Protein AF-G0MAK3-F1 (afdb_monomer_lite)

Foldseek 3Di:
DDPVVVVVVVVVVVVVVVVVVVVVVVVVVVVVVVVVVVVVVVVVVVVVVVVVVVVLVVQAAPPPRHGADCDQPDQRDWFAAPVGDIHGLVVVLVQVVVVCVVDPDDPDDQFFDWGADPPPRHIDTHGNSVPDGSVNGNDDPVNCVVVVD

Sequence (149 aa):
MSSNDARVANRELMKEKNALKLKKEKIAELKRVVEDREKVLERTLNKVNSETEKVEELSECKICTNQYDHHHGSNFVPYQFECGHTVCKTCVQELFQKRFEKIKPQPARETPMIINCPFCKSVLRITNPENTLPEDQIMNNTLRAFLRL

InterPro domains:
  IPR001841 Zinc finger, RING-type [PS50089] (61-121)
  IPR001841 Zinc finger, RING-type [SM00184] (61-120)
  IPR013083 Zinc finger, RING/FYVE/PHD-type [G3DSA:3.30.40.10] (47-147)
  IPR017907 Zinc finger, RING-type, conserved site [PS00518] (83-92)

Secondary structure (DSSP, 8-state):
--HHHHHHHHHHHHHHHHHHHHHHHHHHHHHHHHHHHHHHHHHHHHHHHHHHHHHHHHSB-TTT-PBP--STT-TT-EEE-TTS-EEEHHHHHHHHHHHHHHS-------SPEEEE-TTT--EEEES-TTTS-HHHHS--HHHHHHHT-

pLDDT: mean 78.82, std 16.7, range [39.22, 98.19]

Organism: Caenorhabditis brenneri (NCBI:txid135651)

Radius of gyration: 34.17 Å; chains: 1; bounding box: 72×30×102 Å

St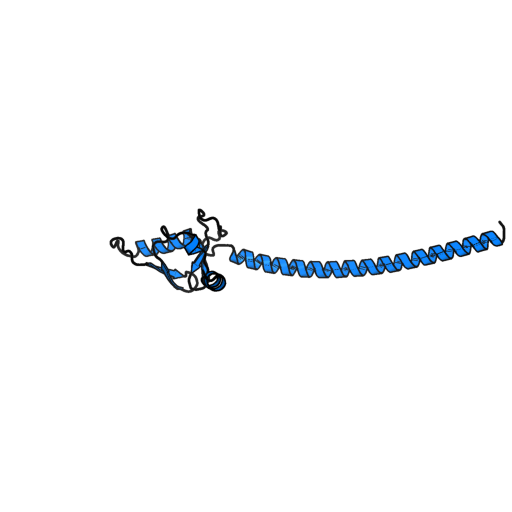ructure (mmCIF, N/CA/C/O backbone):
data_AF-G0MAK3-F1
#
_entry.id   AF-G0MAK3-F1
#
loop_
_atom_site.group_PDB
_atom_site.id
_atom_site.type_symbol
_atom_site.label_atom_id
_atom_site.label_alt_id
_atom_site.label_comp_id
_atom_site.label_asym_id
_atom_site.label_entity_id
_atom_site.label_seq_id
_atom_site.pdbx_PDB_ins_code
_atom_site.Cartn_x
_atom_site.Cartn_y
_atom_site.Cartn_z
_atom_site.occupancy
_atom_site.B_iso_or_equiv
_atom_site.auth_seq_id
_atom_site.auth_comp_id
_atom_site.auth_asym_id
_atom_site.auth_atom_id
_atom_site.pdbx_PDB_model_num
ATOM 1 N N . MET A 1 1 ? 46.898 12.707 -57.567 1.00 58.97 1 MET A N 1
ATOM 2 C CA . MET A 1 1 ? 46.472 11.614 -56.664 1.00 58.97 1 MET A CA 1
ATOM 3 C C . MET A 1 1 ? 46.599 10.299 -57.413 1.00 58.97 1 MET A C 1
ATOM 5 O O . MET A 1 1 ? 46.207 10.258 -58.574 1.00 58.97 1 MET A O 1
ATOM 9 N N . SER A 1 2 ? 47.192 9.272 -56.802 1.00 71.88 2 SER A N 1
ATOM 10 C CA . SER A 1 2 ? 47.389 7.964 -57.441 1.00 71.88 2 SER A CA 1
ATOM 11 C C . SER A 1 2 ? 46.078 7.164 -57.452 1.00 71.88 2 SER A C 1
ATOM 13 O O . SER A 1 2 ? 45.268 7.265 -56.531 1.00 71.88 2 SER A O 1
ATOM 15 N N . SER A 1 3 ? 45.867 6.339 -58.484 1.00 77.00 3 SER A N 1
ATOM 16 C CA . SER A 1 3 ? 44.723 5.410 -58.589 1.00 77.00 3 SER A CA 1
ATOM 17 C C . SER A 1 3 ? 44.582 4.499 -57.354 1.00 77.00 3 SER A C 1
ATOM 19 O O . SER A 1 3 ? 43.475 4.096 -56.988 1.00 77.00 3 SER A O 1
ATOM 21 N N . ASN A 1 4 ? 45.694 4.221 -56.667 1.00 80.94 4 ASN A N 1
ATOM 22 C CA . ASN A 1 4 ? 45.720 3.396 -55.462 1.00 80.94 4 ASN A CA 1
ATOM 23 C C . ASN A 1 4 ? 45.152 4.130 -54.232 1.00 80.94 4 ASN A C 1
ATOM 25 O O . ASN A 1 4 ? 44.402 3.532 -53.460 1.00 80.94 4 ASN A O 1
ATOM 29 N N . ASP A 1 5 ? 45.415 5.433 -54.098 1.00 86.25 5 ASP A N 1
ATOM 30 C CA . ASP A 1 5 ? 44.937 6.256 -52.975 1.00 86.25 5 ASP A CA 1
ATOM 31 C C . ASP A 1 5 ? 43.405 6.358 -52.986 1.00 86.25 5 ASP A C 1
ATOM 33 O O . ASP A 1 5 ? 42.742 6.212 -51.959 1.00 86.25 5 ASP A O 1
ATOM 37 N N . ALA A 1 6 ? 42.820 6.513 -54.178 1.00 83.94 6 ALA A N 1
ATOM 38 C CA . ALA A 1 6 ? 41.370 6.562 -54.361 1.00 83.94 6 ALA A CA 1
ATOM 39 C C . ALA A 1 6 ? 40.679 5.235 -53.990 1.00 83.94 6 ALA A C 1
ATOM 41 O O . ALA A 1 6 ? 39.564 5.229 -53.460 1.00 83.94 6 ALA A O 1
ATOM 42 N N . ARG A 1 7 ? 41.332 4.090 -54.238 1.00 85.12 7 ARG A N 1
ATOM 43 C CA . ARG A 1 7 ? 40.812 2.768 -53.848 1.00 85.12 7 ARG A CA 1
ATOM 44 C C . ARG A 1 7 ? 40.846 2.559 -52.337 1.00 85.12 7 ARG A C 1
ATOM 46 O O . ARG A 1 7 ? 39.901 1.987 -51.793 1.00 85.12 7 ARG A O 1
ATOM 53 N N . VAL A 1 8 ? 41.909 3.007 -51.670 1.00 90.31 8 VAL A N 1
ATOM 54 C CA . VAL A 1 8 ? 42.045 2.906 -50.208 1.00 90.31 8 VAL A CA 1
ATOM 55 C C . VAL A 1 8 ? 40.995 3.775 -49.515 1.00 90.31 8 VAL A C 1
ATOM 57 O O . VAL A 1 8 ? 40.223 3.247 -48.715 1.00 90.31 8 VAL A O 1
ATOM 60 N N . ALA A 1 9 ? 40.865 5.042 -49.919 1.00 89.88 9 ALA A N 1
ATOM 61 C CA . ALA A 1 9 ? 39.874 5.964 -49.362 1.00 89.88 9 ALA A CA 1
ATOM 62 C C . ALA A 1 9 ? 38.428 5.453 -49.526 1.00 89.88 9 ALA A C 1
ATOM 64 O O . ALA A 1 9 ? 37.633 5.488 -48.587 1.00 89.88 9 ALA A O 1
ATOM 65 N N . ASN A 1 10 ? 38.082 4.887 -50.689 1.00 90.06 10 ASN A N 1
ATOM 66 C CA . ASN A 1 10 ? 36.759 4.287 -50.901 1.00 90.06 10 ASN A CA 1
ATOM 67 C C . ASN A 1 10 ? 36.502 3.077 -49.990 1.00 90.06 10 ASN A C 1
ATOM 69 O O . ASN A 1 10 ? 35.382 2.882 -49.513 1.00 90.06 10 ASN A O 1
ATOM 73 N N . ARG A 1 11 ? 37.525 2.256 -49.724 1.00 92.00 11 ARG A N 1
ATOM 74 C CA . ARG A 1 11 ? 37.401 1.107 -48.817 1.00 92.00 11 ARG A CA 1
ATOM 75 C C . ARG A 1 11 ? 37.172 1.557 -47.375 1.00 92.00 11 ARG A C 1
ATOM 77 O O . ARG A 1 11 ? 36.377 0.934 -46.673 1.00 92.00 11 ARG A O 1
ATOM 84 N N . GLU A 1 12 ? 37.850 2.611 -46.937 1.00 94.75 12 GLU A N 1
ATOM 85 C CA . GLU A 1 12 ? 37.675 3.205 -45.607 1.00 94.75 12 GLU A CA 1
ATOM 86 C C . GLU A 1 12 ? 36.287 3.825 -45.451 1.00 94.75 12 GLU A C 1
ATOM 88 O O . GLU A 1 12 ? 35.568 3.472 -44.515 1.00 94.75 12 GLU A O 1
ATOM 93 N N . LEU A 1 13 ? 35.838 4.600 -46.440 1.00 94.50 13 LEU A N 1
ATOM 94 C CA . LEU A 1 13 ? 34.494 5.178 -46.463 1.00 94.50 13 LEU A CA 1
ATOM 95 C C . LEU A 1 13 ? 33.396 4.106 -46.346 1.00 94.50 13 LEU A C 1
ATOM 97 O O . LEU A 1 13 ? 32.406 4.292 -45.638 1.00 94.50 13 LEU A O 1
ATOM 101 N N . MET A 1 14 ? 33.555 2.960 -47.016 1.00 93.38 14 MET A N 1
ATOM 102 C CA . MET A 1 14 ? 32.594 1.854 -46.918 1.00 93.38 14 MET A CA 1
ATOM 103 C C . MET A 1 14 ? 32.609 1.185 -45.536 1.00 93.38 14 MET A C 1
ATOM 105 O O . MET A 1 14 ? 31.546 0.833 -45.020 1.00 93.38 14 MET A O 1
ATOM 109 N N . LYS A 1 15 ? 33.781 1.046 -44.900 1.00 95.38 15 LYS A N 1
ATOM 110 C CA . LYS A 1 15 ? 33.883 0.545 -43.518 1.00 95.38 15 LYS A CA 1
ATOM 111 C C . LYS A 1 15 ? 33.189 1.485 -42.534 1.00 95.38 15 LYS A C 1
ATOM 113 O O . LYS A 1 15 ? 32.421 1.017 -41.697 1.00 95.38 15 LYS A O 1
ATOM 118 N N . GLU A 1 16 ? 33.410 2.791 -42.660 1.00 95.94 16 GLU A N 1
ATOM 119 C CA . GLU A 1 16 ? 32.774 3.799 -41.807 1.00 95.94 16 GLU A CA 1
ATOM 120 C C . GLU A 1 16 ? 31.256 3.831 -41.991 1.00 95.94 16 GLU A C 1
ATOM 122 O O . GLU A 1 16 ? 30.517 3.836 -41.006 1.00 95.94 16 GLU A O 1
ATOM 127 N N . LYS A 1 17 ? 30.769 3.762 -43.237 1.00 96.25 17 LYS A N 1
ATOM 128 C CA . LYS A 1 17 ? 29.330 3.667 -43.532 1.00 96.25 17 LYS A CA 1
ATOM 129 C C . LYS A 1 17 ? 28.695 2.431 -42.895 1.00 96.25 17 LYS A C 1
ATOM 131 O O . LYS A 1 17 ? 27.629 2.542 -42.288 1.00 96.25 17 LYS A O 1
ATOM 136 N N . ASN A 1 18 ? 29.353 1.275 -42.979 1.00 96.19 18 ASN A N 1
ATOM 137 C CA . ASN A 1 18 ? 28.872 0.043 -42.351 1.00 96.19 18 ASN A CA 1
ATOM 138 C C . ASN A 1 18 ? 28.885 0.138 -40.819 1.00 96.19 18 ASN A C 1
ATOM 140 O O . ASN A 1 18 ? 27.907 -0.240 -40.174 1.00 96.19 18 ASN A O 1
ATOM 144 N N . ALA A 1 19 ? 29.944 0.699 -40.229 1.00 97.12 19 ALA A N 1
ATOM 145 C CA . ALA A 1 19 ? 30.024 0.920 -38.787 1.00 97.12 19 ALA A CA 1
ATOM 146 C C . ALA A 1 19 ? 28.935 1.889 -38.297 1.00 97.12 19 ALA A C 1
ATOM 148 O O . ALA A 1 19 ? 28.324 1.666 -37.250 1.00 97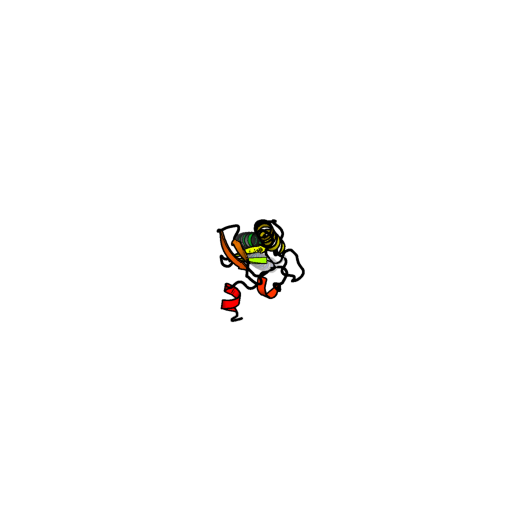.12 19 ALA A O 1
ATOM 149 N N . LEU A 1 20 ? 28.649 2.944 -39.064 1.00 97.12 20 LEU A N 1
ATOM 150 C CA . LEU A 1 20 ? 27.578 3.888 -38.762 1.00 97.12 20 LEU A CA 1
ATOM 151 C C . LEU A 1 20 ? 26.200 3.226 -38.854 1.00 97.12 20 LEU A C 1
ATOM 153 O O . LEU A 1 20 ? 25.357 3.462 -37.989 1.00 97.12 20 LEU A O 1
ATOM 157 N N . LYS A 1 21 ? 25.974 2.381 -39.867 1.00 97.00 21 LYS A N 1
ATOM 158 C CA . LYS A 1 21 ? 24.735 1.606 -40.010 1.00 97.00 21 LYS A CA 1
ATOM 159 C C . LYS A 1 21 ? 24.508 0.703 -38.794 1.00 97.00 21 LYS A C 1
ATOM 161 O O . LYS A 1 21 ? 23.452 0.789 -38.174 1.00 97.00 21 LYS A O 1
ATOM 166 N N . LEU A 1 22 ? 25.532 -0.046 -38.384 1.00 97.69 22 LEU A N 1
ATOM 167 C CA . LEU A 1 22 ? 25.464 -0.927 -37.216 1.00 97.69 22 LEU A CA 1
ATOM 168 C C . LEU A 1 22 ? 25.177 -0.153 -35.918 1.00 97.69 22 LEU A C 1
ATOM 170 O O . LEU A 1 22 ? 24.364 -0.573 -35.095 1.00 97.69 22 LEU A O 1
ATOM 174 N N . LYS A 1 23 ? 25.807 1.014 -35.731 1.00 97.81 23 LYS A N 1
ATOM 175 C CA . LYS A 1 23 ? 25.533 1.883 -34.574 1.00 97.81 23 LYS A CA 1
ATOM 176 C C . LYS A 1 23 ? 24.086 2.384 -34.564 1.00 97.81 23 LYS A C 1
ATOM 178 O O . LYS A 1 23 ? 23.470 2.402 -33.503 1.00 97.81 23 LYS A O 1
ATOM 183 N N . LYS A 1 24 ? 23.533 2.768 -35.720 1.00 97.75 24 LYS A N 1
ATOM 184 C CA . LYS A 1 24 ? 22.134 3.219 -35.836 1.00 97.75 24 LYS A CA 1
ATOM 185 C C . LYS A 1 24 ? 21.145 2.108 -35.488 1.00 97.75 24 LYS A C 1
ATOM 187 O O . LYS A 1 24 ? 20.199 2.369 -34.753 1.00 97.75 24 LYS A O 1
ATOM 192 N N . GLU A 1 25 ? 21.391 0.889 -35.958 1.00 97.69 25 GLU A N 1
ATOM 193 C CA . GLU A 1 25 ? 20.579 -0.287 -35.618 1.00 97.69 25 GLU A CA 1
ATOM 194 C C . GLU A 1 25 ? 20.616 -0.565 -34.109 1.00 97.69 25 GLU A C 1
ATOM 196 O O . GLU A 1 25 ? 19.569 -0.711 -33.483 1.00 97.69 25 GLU A O 1
ATOM 201 N N . LYS A 1 26 ? 21.803 -0.514 -33.489 1.00 98.00 26 LYS A N 1
ATOM 202 C CA . LYS A 1 26 ? 21.943 -0.697 -32.036 1.00 98.00 26 LYS A CA 1
ATOM 203 C C . LYS A 1 26 ? 21.235 0.392 -31.224 1.00 98.00 26 LYS A C 1
ATOM 205 O O . LYS A 1 26 ? 20.654 0.093 -30.186 1.00 98.00 26 LYS A O 1
ATOM 210 N N . ILE A 1 27 ? 21.268 1.646 -31.678 1.00 98.00 27 ILE A N 1
ATOM 211 C CA . ILE A 1 27 ? 20.536 2.745 -31.031 1.00 98.00 27 ILE A CA 1
ATOM 212 C C . ILE A 1 27 ? 19.026 2.532 -31.151 1.00 98.00 27 ILE A C 1
ATOM 214 O O . ILE A 1 27 ? 18.312 2.743 -30.176 1.00 98.00 27 ILE A O 1
ATOM 218 N N . ALA A 1 28 ? 18.537 2.121 -32.323 1.00 98.00 28 ALA A N 1
ATOM 219 C CA . ALA A 1 28 ? 17.118 1.840 -32.520 1.00 98.00 28 ALA A CA 1
ATOM 220 C C . ALA A 1 28 ? 16.638 0.705 -31.602 1.00 98.00 28 ALA A C 1
ATOM 222 O O . ALA A 1 28 ? 15.576 0.820 -30.997 1.00 98.00 28 ALA A O 1
ATOM 223 N N . GLU A 1 29 ? 17.452 -0.338 -31.440 1.00 97.94 29 GLU A N 1
ATOM 224 C CA . GLU A 1 29 ? 17.156 -1.437 -30.523 1.00 97.94 29 GLU A CA 1
ATOM 225 C C . GLU A 1 29 ? 17.153 -0.984 -29.058 1.00 97.94 29 GLU A C 1
ATOM 227 O O . GLU A 1 29 ? 16.203 -1.244 -28.326 1.00 97.94 29 GLU A O 1
ATOM 232 N N . LEU A 1 30 ? 18.169 -0.225 -28.631 1.00 98.06 30 LEU A N 1
ATOM 233 C CA . LEU A 1 30 ? 18.222 0.309 -27.268 1.00 98.06 30 LEU A CA 1
ATOM 234 C C . LEU A 1 30 ? 17.026 1.211 -26.948 1.00 98.06 30 LEU A C 1
ATOM 236 O O . LEU A 1 30 ? 16.517 1.152 -25.834 1.00 98.06 30 LEU A O 1
ATOM 240 N N . LYS A 1 31 ? 16.554 2.013 -27.911 1.00 98.06 31 LYS A N 1
ATOM 241 C CA . LYS A 1 31 ? 15.356 2.844 -27.728 1.00 98.06 31 LYS A CA 1
ATOM 242 C C . LYS A 1 31 ? 14.116 2.002 -27.443 1.00 98.06 31 LYS A C 1
ATOM 244 O O . LYS A 1 31 ? 13.411 2.303 -26.490 1.00 98.06 31 LYS A O 1
ATOM 249 N N . ARG A 1 32 ? 13.905 0.912 -28.188 1.00 97.56 32 ARG A N 1
ATOM 250 C CA . ARG A 1 32 ? 12.791 -0.018 -27.932 1.00 97.56 32 ARG A CA 1
ATOM 251 C C . ARG A 1 32 ? 12.873 -0.628 -26.537 1.00 97.56 32 ARG A C 1
ATOM 253 O O . ARG A 1 32 ? 11.889 -0.628 -25.809 1.00 97.56 32 ARG A O 1
ATOM 260 N N . VAL A 1 33 ? 14.064 -1.078 -26.135 1.00 97.88 33 VAL A N 1
ATOM 261 C CA . VAL A 1 33 ? 14.283 -1.644 -24.795 1.00 97.88 33 VAL A CA 1
ATOM 262 C C . VAL A 1 33 ? 13.985 -0.625 -23.692 1.00 97.88 33 VAL A C 1
ATOM 264 O O . VAL A 1 33 ? 13.430 -0.992 -22.658 1.00 97.88 33 VAL A O 1
ATOM 267 N N . VAL A 1 34 ? 14.359 0.642 -23.886 1.00 98.19 34 VAL A N 1
ATOM 268 C CA . VAL A 1 34 ? 14.059 1.715 -22.927 1.00 98.19 34 VAL A CA 1
ATOM 269 C C . VAL A 1 34 ? 12.555 1.971 -22.856 1.00 98.19 34 VAL A C 1
ATOM 271 O O . VAL A 1 34 ? 12.009 1.921 -21.760 1.00 98.19 34 VAL A O 1
ATOM 274 N N . GLU A 1 35 ? 11.880 2.135 -23.995 1.00 97.94 35 GLU A N 1
ATOM 275 C CA . GLU A 1 35 ? 10.426 2.352 -24.052 1.00 97.94 35 GLU A CA 1
ATOM 276 C C . GLU A 1 35 ? 9.641 1.207 -23.389 1.00 97.94 35 GLU A C 1
ATOM 278 O O . GLU A 1 35 ? 8.671 1.433 -22.663 1.00 97.94 35 GLU A O 1
ATOM 283 N N . ASP A 1 36 ? 10.059 -0.042 -23.601 1.00 97.75 36 ASP A N 1
ATOM 284 C CA . ASP A 1 36 ? 9.417 -1.198 -22.974 1.00 97.75 36 ASP A CA 1
ATOM 285 C C . ASP A 1 36 ? 9.667 -1.243 -21.463 1.00 97.75 36 ASP A C 1
ATOM 287 O O . ASP A 1 36 ? 8.752 -1.545 -20.692 1.00 97.75 36 ASP A O 1
ATOM 291 N N . ARG A 1 37 ? 10.879 -0.893 -21.010 1.00 97.81 37 ARG A N 1
ATOM 292 C CA . ARG A 1 37 ? 11.187 -0.784 -19.577 1.00 97.81 37 ARG A CA 1
ATOM 293 C C . ARG A 1 37 ? 10.397 0.331 -18.904 1.00 97.81 37 ARG A C 1
ATOM 295 O O . ARG A 1 37 ? 9.906 0.113 -17.801 1.00 97.81 37 ARG A O 1
ATOM 302 N N . GLU A 1 38 ? 10.238 1.480 -19.551 1.00 98.06 38 GLU A N 1
ATOM 303 C CA . GLU A 1 38 ? 9.438 2.596 -19.032 1.00 98.06 38 GLU A CA 1
ATOM 304 C C . GLU A 1 38 ? 7.982 2.176 -18.810 1.00 98.06 38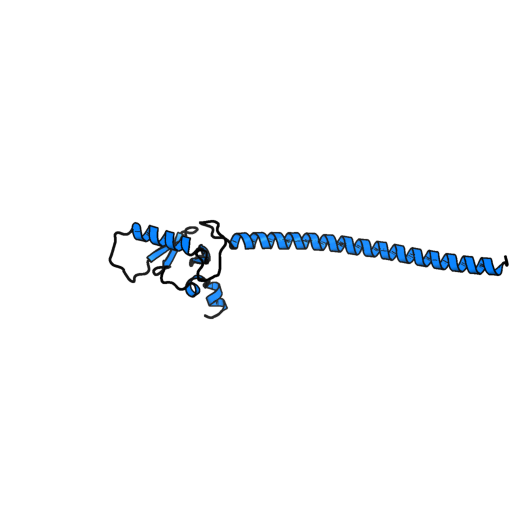 GLU A C 1
ATOM 306 O O . GLU A 1 38 ? 7.451 2.366 -17.717 1.00 98.06 38 GLU A O 1
ATOM 311 N N . LYS A 1 39 ? 7.371 1.480 -19.778 1.00 97.56 39 LYS A N 1
ATOM 312 C CA . LYS A 1 39 ? 6.007 0.935 -19.630 1.00 97.56 39 LYS A CA 1
ATOM 313 C C . LYS A 1 39 ? 5.888 -0.052 -18.467 1.00 97.56 39 LYS A C 1
ATOM 315 O O . LYS A 1 39 ? 4.862 -0.094 -17.790 1.00 97.56 39 LYS A O 1
ATOM 320 N N . VAL A 1 40 ? 6.903 -0.890 -18.244 1.00 97.94 40 VAL A N 1
ATOM 321 C CA . VAL A 1 40 ? 6.919 -1.826 -17.106 1.00 97.94 40 VAL A CA 1
ATOM 322 C C . VAL A 1 40 ? 7.038 -1.072 -15.781 1.00 97.94 40 VAL A C 1
ATOM 324 O O . VAL A 1 40 ? 6.325 -1.405 -14.830 1.00 97.94 40 VAL A O 1
ATOM 327 N N . LEU A 1 41 ? 7.898 -0.053 -15.714 1.00 97.81 41 LEU A N 1
ATOM 328 C CA . LEU A 1 41 ? 8.063 0.773 -14.519 1.00 97.81 41 LEU A CA 1
ATOM 329 C C . LEU A 1 41 ? 6.779 1.529 -14.181 1.00 97.81 41 LEU A C 1
ATOM 331 O O . LEU A 1 41 ? 6.377 1.517 -13.024 1.00 97.81 41 LEU A O 1
ATOM 335 N N . GLU A 1 42 ? 6.090 2.094 -15.171 1.00 97.75 42 GLU A N 1
ATOM 336 C CA . GLU A 1 42 ? 4.819 2.798 -14.973 1.00 97.75 42 GLU A CA 1
ATOM 337 C C . GLU A 1 42 ? 3.741 1.881 -14.373 1.00 97.75 42 GLU A C 1
ATOM 339 O O . GLU A 1 42 ? 3.113 2.214 -13.368 1.00 97.75 42 GLU A O 1
ATOM 344 N N . ARG A 1 43 ? 3.572 0.668 -14.918 1.00 96.56 43 ARG A N 1
ATOM 345 C CA . ARG A 1 43 ? 2.633 -0.319 -14.352 1.00 96.56 43 ARG A CA 1
ATOM 346 C C . ARG A 1 43 ? 3.006 -0.719 -12.929 1.00 96.56 43 ARG A C 1
ATOM 348 O O . ARG A 1 43 ? 2.125 -0.897 -12.091 1.00 96.56 43 ARG A O 1
ATOM 355 N N . THR A 1 44 ? 4.300 -0.888 -12.671 1.00 97.00 44 THR A N 1
ATOM 356 C CA . THR A 1 44 ? 4.799 -1.272 -11.347 1.00 97.00 44 THR A CA 1
ATOM 357 C C . THR A 1 44 ? 4.564 -0.155 -10.336 1.00 97.00 44 THR A C 1
ATOM 359 O O . THR A 1 44 ? 4.076 -0.430 -9.245 1.00 97.00 44 THR A O 1
ATOM 362 N N . LEU A 1 45 ? 4.825 1.098 -10.716 1.00 97.19 45 LEU A N 1
ATOM 363 C CA . LEU A 1 45 ? 4.569 2.274 -9.889 1.00 97.19 45 LEU A CA 1
ATOM 364 C C . LEU A 1 45 ? 3.084 2.389 -9.535 1.00 97.19 45 LEU A C 1
ATOM 366 O O . LEU A 1 45 ? 2.749 2.526 -8.364 1.00 97.19 45 LEU A O 1
ATOM 370 N N . ASN A 1 46 ? 2.194 2.245 -10.519 1.00 95.56 46 ASN A N 1
ATOM 371 C CA . ASN A 1 46 ? 0.750 2.290 -10.281 1.00 95.56 46 ASN A CA 1
ATOM 372 C C . ASN A 1 46 ? 0.289 1.183 -9.324 1.00 95.56 46 ASN A C 1
ATOM 374 O O . ASN A 1 46 ? -0.542 1.423 -8.450 1.00 95.56 46 ASN A O 1
ATOM 378 N N . LYS A 1 47 ? 0.855 -0.023 -9.453 1.00 95.00 47 LYS A N 1
ATOM 379 C CA . LYS A 1 47 ? 0.570 -1.123 -8.529 1.00 95.00 47 LYS A CA 1
ATOM 380 C C . LYS A 1 47 ? 1.028 -0.790 -7.107 1.00 95.00 47 LYS A C 1
ATOM 382 O O . LYS A 1 47 ? 0.228 -0.928 -6.187 1.00 95.00 47 LYS A O 1
ATOM 387 N N . VAL A 1 48 ? 2.270 -0.328 -6.942 1.00 94.88 48 VAL A N 1
ATOM 388 C CA . VAL A 1 48 ? 2.820 0.057 -5.633 1.00 94.88 48 VAL A CA 1
ATOM 389 C C . VAL A 1 48 ? 1.976 1.158 -5.000 1.00 94.88 48 VAL A C 1
ATOM 391 O O . VAL A 1 48 ? 1.569 1.000 -3.860 1.00 94.88 48 VAL A O 1
ATOM 394 N N . ASN A 1 49 ? 1.615 2.206 -5.744 1.00 92.81 49 ASN A N 1
ATOM 395 C CA . ASN A 1 49 ? 0.767 3.284 -5.228 1.00 92.81 49 ASN A CA 1
ATOM 396 C C . ASN A 1 49 ? -0.584 2.759 -4.725 1.00 92.81 49 ASN A C 1
ATOM 398 O O . ASN A 1 49 ? -0.976 3.069 -3.606 1.00 92.81 49 ASN A O 1
ATOM 402 N N . SER A 1 50 ? -1.246 1.887 -5.492 1.00 87.69 50 SER A N 1
ATOM 403 C CA . SER A 1 50 ? -2.523 1.292 -5.071 1.00 87.69 50 SER A CA 1
ATOM 404 C C . SER A 1 50 ? -2.410 0.401 -3.826 1.00 87.69 50 SER A C 1
ATOM 406 O O . SER A 1 50 ? -3.388 0.200 -3.108 1.00 87.69 50 SER A O 1
ATOM 408 N N . GLU A 1 51 ? -1.239 -0.190 -3.580 1.00 87.12 51 GLU A N 1
ATOM 409 C CA . GLU A 1 51 ? -0.966 -0.965 -2.367 1.00 87.12 51 GLU A CA 1
ATOM 410 C C . GLU A 1 51 ? -0.651 -0.034 -1.190 1.00 87.12 51 GLU A C 1
ATOM 412 O O . GLU A 1 51 ? -1.168 -0.262 -0.098 1.00 87.12 51 GLU A O 1
ATOM 417 N N . THR A 1 52 ? 0.108 1.043 -1.414 1.00 82.81 52 THR A N 1
ATOM 418 C CA . THR A 1 52 ? 0.387 2.084 -0.415 1.00 82.81 52 THR A CA 1
ATOM 419 C C . THR A 1 52 ? -0.902 2.737 0.077 1.00 82.81 52 THR A C 1
ATOM 421 O O . THR A 1 52 ? -1.110 2.794 1.283 1.00 82.81 52 THR A O 1
ATOM 424 N N . GLU A 1 53 ? -1.808 3.132 -0.823 1.00 79.56 53 GLU A N 1
ATOM 425 C CA . GLU A 1 53 ? -3.108 3.727 -0.468 1.00 79.56 53 GLU A CA 1
ATOM 426 C C . GLU A 1 53 ? -3.923 2.806 0.458 1.00 79.56 53 GLU A C 1
ATOM 428 O O . GLU A 1 53 ? -4.455 3.238 1.479 1.00 79.56 53 GLU A O 1
ATOM 433 N N . LYS A 1 54 ? -3.957 1.498 0.166 1.00 77.88 54 LYS A N 1
ATOM 434 C CA . LYS A 1 54 ? -4.636 0.511 1.026 1.00 77.88 54 LYS A CA 1
ATOM 435 C C . LYS A 1 54 ? -3.995 0.395 2.405 1.00 77.88 54 LYS A C 1
ATOM 437 O O . LYS A 1 54 ? -4.694 0.155 3.385 1.00 77.88 54 LYS A O 1
ATOM 442 N N . VAL A 1 55 ? -2.671 0.503 2.491 1.00 75.94 55 VAL A N 1
ATOM 443 C CA . VAL A 1 55 ? -1.951 0.458 3.771 1.00 75.94 55 VAL A CA 1
ATOM 444 C C . VAL A 1 55 ? -2.195 1.737 4.568 1.00 75.94 55 VAL A C 1
ATOM 446 O O . VAL A 1 55 ? -2.434 1.656 5.772 1.00 75.94 55 VAL A O 1
ATOM 449 N N . GLU A 1 56 ? -2.198 2.897 3.913 1.00 73.81 56 GLU A N 1
ATOM 450 C CA . GLU A 1 56 ? -2.509 4.182 4.541 1.00 73.81 56 GLU A CA 1
ATOM 451 C C . GLU A 1 56 ? -3.914 4.175 5.148 1.00 73.81 56 GLU A C 1
ATOM 453 O O . GLU A 1 56 ? -4.076 4.559 6.307 1.00 73.81 56 GLU A O 1
ATOM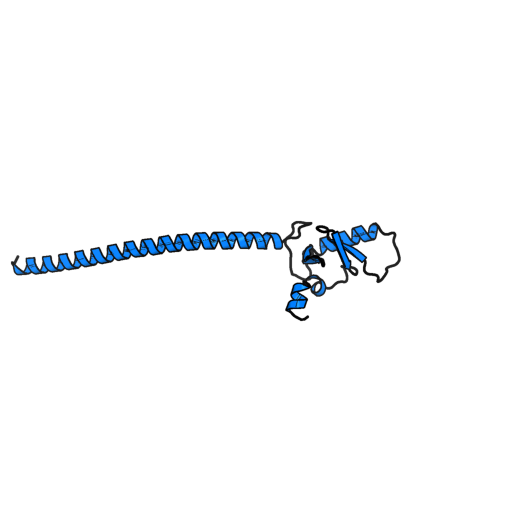 458 N N . GLU A 1 57 ? -4.909 3.620 4.448 1.00 70.31 57 GLU A N 1
ATOM 459 C CA . GLU A 1 57 ? -6.259 3.447 4.994 1.00 70.31 57 GLU A CA 1
ATOM 460 C C . GLU A 1 57 ? -6.297 2.586 6.269 1.00 70.31 57 GLU A C 1
ATOM 462 O O . GLU A 1 57 ? -7.171 2.788 7.113 1.00 70.31 57 GLU A O 1
ATOM 467 N N . LEU A 1 58 ? -5.377 1.634 6.434 1.00 73.69 58 LEU A N 1
ATOM 468 C CA . LEU A 1 58 ? -5.273 0.786 7.627 1.00 73.69 58 LEU A CA 1
ATOM 469 C C . LEU A 1 58 ? -4.414 1.418 8.734 1.00 73.69 58 LEU A C 1
ATOM 471 O O . LEU A 1 58 ? -4.380 0.898 9.849 1.00 73.69 58 LEU A O 1
ATOM 475 N N . SER A 1 59 ? -3.731 2.527 8.440 1.00 80.62 59 SER A N 1
ATOM 476 C CA . SER A 1 59 ? -2.787 3.190 9.347 1.00 80.62 59 SER A CA 1
ATOM 477 C C . SER A 1 59 ? -3.420 4.256 10.245 1.00 80.62 59 SER A C 1
ATOM 479 O O . SER A 1 59 ? -2.725 4.848 11.066 1.00 80.62 59 SER A O 1
ATOM 481 N N . GLU A 1 60 ? -4.727 4.493 10.134 1.00 87.56 60 GLU A N 1
ATOM 482 C CA . GLU A 1 60 ? -5.440 5.528 10.885 1.00 87.56 60 GLU A CA 1
ATOM 483 C C . GLU A 1 60 ? -6.631 4.987 11.683 1.00 87.56 60 GLU A C 1
ATOM 485 O O . GLU A 1 60 ? -7.339 4.054 11.292 1.00 87.56 60 GLU A O 1
ATOM 490 N N . CYS A 1 61 ? -6.906 5.635 12.813 1.00 88.44 61 CYS A N 1
ATOM 491 C CA . CYS A 1 61 ? -8.078 5.344 13.617 1.00 88.44 61 CYS A CA 1
ATOM 492 C C . CYS A 1 61 ? -9.356 5.781 12.899 1.00 88.44 61 CYS A C 1
ATOM 494 O O . CYS A 1 61 ? -9.620 6.970 12.762 1.00 88.44 61 CYS A O 1
ATOM 496 N N . LYS A 1 62 ? -10.242 4.840 12.562 1.00 88.62 62 LYS A N 1
ATOM 497 C CA . LYS A 1 62 ? -11.518 5.141 11.881 1.00 88.62 62 LYS A CA 1
ATOM 498 C C . LYS A 1 62 ? -12.563 5.891 12.726 1.00 88.62 62 LYS A C 1
ATOM 500 O O . LYS A 1 62 ? -13.662 6.140 12.244 1.00 88.62 62 LYS A O 1
ATOM 505 N N . ILE A 1 63 ? -12.250 6.241 13.977 1.00 90.19 63 ILE A N 1
ATOM 506 C CA . ILE A 1 63 ? -13.106 7.083 14.835 1.00 90.19 63 ILE A CA 1
ATOM 507 C C . ILE A 1 63 ? -12.636 8.538 14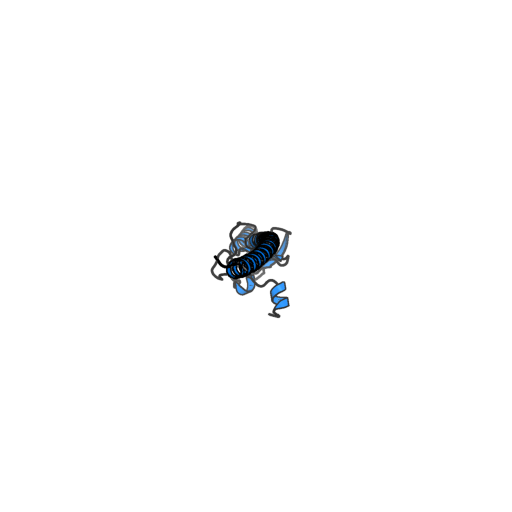.828 1.00 90.19 63 ILE A C 1
ATOM 509 O O . ILE A 1 63 ? -13.452 9.435 14.653 1.00 90.19 63 ILE A O 1
ATOM 513 N N . CYS A 1 64 ? -11.340 8.772 15.051 1.00 91.81 64 CYS A N 1
ATOM 514 C CA . CYS A 1 64 ? -10.777 10.119 15.202 1.00 91.81 64 CYS A CA 1
ATOM 515 C C . CYS A 1 64 ? -9.874 10.552 14.042 1.00 91.81 64 CYS A C 1
ATOM 517 O O . CYS A 1 64 ? -9.299 11.632 14.116 1.00 91.81 64 CYS A O 1
ATOM 519 N N . THR A 1 65 ? -9.715 9.702 13.020 1.00 89.94 65 THR A N 1
ATOM 520 C CA . THR A 1 65 ? -8.912 9.914 11.798 1.00 89.94 65 THR A CA 1
ATOM 521 C C . THR A 1 65 ? -7.443 10.267 12.041 1.00 89.94 65 THR A C 1
ATOM 523 O O . THR A 1 65 ? -6.750 10.725 11.143 1.00 89.94 65 THR A O 1
ATOM 526 N N . ASN A 1 66 ? -6.943 10.062 13.262 1.00 89.56 66 ASN A N 1
ATOM 527 C CA . ASN A 1 66 ? -5.531 10.243 13.576 1.00 89.56 66 ASN A CA 1
ATOM 528 C C . ASN A 1 66 ? -4.747 8.992 13.183 1.00 89.56 66 ASN A C 1
ATOM 530 O O . ASN A 1 66 ? -5.224 7.870 13.391 1.00 89.56 66 ASN A O 1
ATOM 534 N N . GLN A 1 67 ? -3.533 9.193 12.669 1.00 87.06 67 GLN A N 1
ATOM 535 C CA . GLN A 1 67 ? -2.607 8.102 12.384 1.00 87.06 67 GLN A CA 1
ATOM 536 C C . GLN A 1 67 ? -2.270 7.332 13.660 1.00 87.06 67 GLN A C 1
ATOM 538 O O . GLN A 1 67 ? -2.104 7.913 14.735 1.00 87.06 67 GLN A O 1
ATOM 543 N N . TYR A 1 68 ? -2.183 6.013 13.531 1.00 85.44 68 TYR A N 1
ATOM 544 C CA . TYR A 1 68 ? -1.757 5.143 14.607 1.00 85.44 68 TYR A CA 1
ATOM 545 C C . TYR A 1 68 ? -0.285 5.366 14.917 1.00 85.44 68 TYR A C 1
ATOM 547 O O . TYR A 1 68 ? 0.564 5.433 14.029 1.00 85.44 68 TYR A O 1
ATOM 555 N N . ASP A 1 69 ? 0.019 5.391 16.203 1.00 81.50 69 ASP A N 1
ATOM 556 C CA . ASP A 1 69 ? 1.372 5.527 16.708 1.00 81.50 69 ASP A CA 1
ATOM 557 C C . ASP A 1 69 ? 1.686 4.323 17.589 1.00 81.50 69 ASP A C 1
ATOM 559 O O . ASP A 1 69 ? 0.977 4.038 18.546 1.00 81.50 69 ASP A O 1
ATOM 563 N N . HIS A 1 70 ? 2.746 3.599 17.253 1.00 73.62 70 HIS A N 1
ATOM 564 C CA . HIS A 1 70 ? 3.102 2.352 17.923 1.00 73.62 70 HIS A CA 1
ATOM 565 C C . HIS A 1 70 ? 3.954 2.598 19.179 1.00 73.62 70 HIS A C 1
ATOM 567 O O . HIS A 1 70 ? 4.313 1.652 19.880 1.00 73.62 70 HIS A O 1
ATOM 573 N N . HIS A 1 71 ? 4.275 3.856 19.497 1.00 75.38 71 HIS A N 1
ATOM 574 C CA . HIS A 1 71 ? 4.952 4.207 20.736 1.00 75.38 71 HIS A CA 1
ATOM 575 C C . HIS A 1 71 ? 4.030 4.012 21.948 1.00 75.38 71 HIS A C 1
ATOM 577 O O . HIS A 1 71 ? 2.963 4.608 22.044 1.00 75.38 71 HIS A O 1
ATOM 583 N N . HIS A 1 72 ? 4.490 3.233 22.933 1.00 61.88 72 HIS A N 1
ATOM 584 C CA . HIS A 1 72 ? 3.744 2.854 24.144 1.00 61.88 72 HIS A CA 1
ATOM 585 C C . HIS A 1 72 ? 3.132 4.029 24.936 1.00 61.88 72 HIS A C 1
ATOM 587 O O . HIS A 1 72 ? 2.094 3.868 25.580 1.00 61.88 72 HIS A O 1
ATOM 593 N N . GLY A 1 73 ? 3.763 5.206 24.901 1.00 67.56 73 GLY A N 1
ATOM 594 C CA . GLY A 1 73 ? 3.280 6.420 25.570 1.00 67.56 73 GLY A CA 1
ATOM 595 C C . GLY A 1 73 ? 2.280 7.244 24.754 1.00 67.56 73 GLY A C 1
ATOM 596 O O . GLY A 1 73 ? 1.807 8.269 25.238 1.00 67.56 73 GLY A O 1
ATOM 597 N N . SER A 1 74 ? 1.975 6.832 23.525 1.00 79.19 74 SER A N 1
ATOM 598 C CA . SER A 1 74 ? 1.126 7.594 22.623 1.00 79.19 74 SER A CA 1
ATOM 599 C C . SER A 1 74 ? -0.358 7.410 22.922 1.00 79.19 74 SER A C 1
ATOM 601 O O . SER A 1 74 ? -0.837 6.342 23.310 1.00 79.19 74 SER A O 1
ATOM 603 N N . ASN A 1 75 ? -1.117 8.469 22.668 1.00 82.81 75 ASN A N 1
ATOM 604 C CA . ASN A 1 75 ? -2.578 8.448 22.686 1.00 82.81 75 ASN A CA 1
ATOM 605 C C . ASN A 1 75 ? -3.152 7.656 21.498 1.00 82.81 75 ASN A C 1
ATOM 607 O O . ASN A 1 75 ? -4.284 7.164 21.543 1.00 82.81 75 ASN A O 1
ATOM 611 N N . PHE A 1 76 ? -2.353 7.488 20.440 1.00 85.19 76 PHE A N 1
ATOM 612 C CA . PHE A 1 76 ? -2.789 6.897 19.180 1.00 85.19 76 PHE A CA 1
ATOM 613 C C . PHE A 1 76 ? -2.370 5.437 18.991 1.00 85.19 76 PHE A C 1
ATOM 615 O O . PHE A 1 76 ? -2.440 4.923 17.878 1.00 85.19 76 PHE A O 1
ATOM 622 N N . VAL A 1 77 ? -2.008 4.744 20.075 1.00 83.88 77 VAL A N 1
ATOM 623 C CA . VAL A 1 77 ? -1.713 3.304 20.037 1.00 83.88 77 VAL A CA 1
ATOM 624 C C . VAL A 1 77 ? -2.912 2.520 19.501 1.00 83.88 77 VAL A C 1
ATOM 626 O O . VAL A 1 77 ? -4.013 2.685 20.036 1.00 83.88 77 VAL A O 1
ATOM 629 N N . PRO A 1 78 ? -2.746 1.688 18.454 1.00 83.69 78 PRO A N 1
ATOM 630 C CA . PRO A 1 78 ? -3.828 0.876 17.921 1.00 83.69 78 PRO A CA 1
ATOM 631 C C . PRO A 1 78 ? -4.238 -0.208 18.922 1.00 83.69 78 PRO A C 1
ATOM 633 O O . PRO A 1 78 ? -3.416 -0.958 19.436 1.00 83.69 78 PRO A O 1
ATOM 636 N N . TYR A 1 79 ? -5.539 -0.306 19.151 1.00 79.88 79 TYR A N 1
ATOM 637 C CA . TYR A 1 79 ? -6.211 -1.307 19.959 1.00 79.88 79 TYR A CA 1
ATOM 638 C C . TYR A 1 79 ? -7.148 -2.108 19.056 1.00 79.88 79 TYR A C 1
ATOM 640 O O . TYR A 1 79 ? -8.040 -1.538 18.416 1.00 79.88 79 TYR A O 1
ATOM 648 N N . GLN A 1 80 ? -6.972 -3.427 19.008 1.00 80.94 80 GLN A N 1
ATOM 649 C CA . GLN A 1 80 ? -7.778 -4.298 18.159 1.00 80.94 80 GLN A CA 1
ATOM 650 C C . GLN A 1 80 ? -8.888 -5.004 18.949 1.00 80.94 80 GLN A C 1
ATOM 652 O O . GLN A 1 80 ? -8.649 -5.646 19.967 1.00 80.94 80 GLN A O 1
ATOM 657 N N . PHE A 1 81 ? -10.121 -4.921 18.455 1.00 79.50 81 PHE A N 1
ATOM 658 C CA . PHE A 1 81 ? -11.245 -5.715 18.949 1.00 79.50 81 PHE A CA 1
ATOM 659 C C . PHE A 1 81 ? -11.128 -7.179 18.491 1.00 79.50 81 PHE A C 1
ATOM 661 O O . PHE A 1 81 ? -10.593 -7.447 17.421 1.00 79.50 81 PHE A O 1
ATOM 668 N N . GLU A 1 82 ? -11.757 -8.121 19.205 1.00 77.44 82 GLU A N 1
ATOM 669 C CA . GLU A 1 82 ? -11.810 -9.549 18.815 1.00 77.44 82 GLU A CA 1
ATOM 670 C C . GLU A 1 82 ? -12.327 -9.779 17.383 1.00 77.44 82 GLU A C 1
ATOM 672 O O . GLU A 1 82 ? -11.919 -10.715 16.704 1.00 77.44 82 GLU A O 1
ATOM 677 N N . CYS A 1 83 ? -13.194 -8.892 16.891 1.00 80.25 83 CYS A N 1
ATOM 678 C CA . CYS A 1 83 ? -13.696 -8.912 15.516 1.00 80.25 83 CYS A CA 1
ATOM 679 C C . CYS A 1 83 ? -12.694 -8.448 14.440 1.00 80.25 83 CYS A C 1
ATOM 681 O O . CYS A 1 83 ? -13.063 -8.379 13.271 1.00 80.25 83 CYS A O 1
ATOM 683 N N . GLY A 1 84 ? -11.478 -8.050 14.818 1.00 79.69 84 GLY A N 1
ATOM 684 C CA . GLY A 1 84 ? -10.420 -7.596 13.914 1.00 79.69 84 GLY A CA 1
ATOM 685 C C . GLY A 1 84 ? -10.378 -6.090 13.637 1.00 79.69 84 GLY A C 1
ATOM 686 O O . GLY A 1 84 ? -9.367 -5.610 13.131 1.00 79.69 84 GLY A O 1
ATOM 687 N N . HIS A 1 85 ? -11.418 -5.326 13.991 1.00 86.00 85 HIS A N 1
ATOM 688 C CA . HIS A 1 85 ? -11.407 -3.866 13.834 1.00 86.00 85 HIS A CA 1
ATOM 689 C C . HIS A 1 85 ? -10.455 -3.194 14.823 1.00 86.00 85 HIS A C 1
ATOM 691 O O . HIS A 1 85 ? -10.423 -3.565 15.996 1.00 86.00 85 HIS A O 1
ATOM 697 N N . THR A 1 86 ? -9.772 -2.147 14.370 1.00 85.19 86 THR A N 1
ATOM 698 C CA . THR A 1 86 ? -8.780 -1.412 15.161 1.00 85.19 86 THR A CA 1
ATOM 699 C C . THR A 1 86 ? -9.244 0.019 15.424 1.00 85.19 86 THR A C 1
ATOM 701 O O . THR A 1 86 ? -9.873 0.657 14.582 1.00 85.19 86 THR A O 1
ATOM 704 N N . VAL A 1 87 ? -8.946 0.546 16.608 1.00 87.94 87 VAL A N 1
ATOM 705 C CA . VAL A 1 87 ? -9.225 1.927 17.044 1.00 87.94 87 VAL A CA 1
ATOM 706 C C . VAL A 1 87 ? -8.080 2.401 17.935 1.00 87.94 87 VAL A C 1
ATOM 708 O O . VAL A 1 87 ? -7.367 1.568 18.469 1.00 87.94 87 VAL A O 1
ATOM 711 N N . CYS A 1 88 ? -7.861 3.700 18.128 1.00 87.88 88 CYS A N 1
ATOM 712 C CA . CYS A 1 88 ? -6.783 4.128 19.024 1.00 87.88 88 CYS A CA 1
ATOM 713 C C . CYS A 1 88 ? -7.154 3.997 20.512 1.00 87.88 88 CYS A C 1
ATOM 715 O O . CYS A 1 88 ? -8.334 4.041 20.874 1.00 87.88 88 CYS A O 1
ATOM 717 N N . LYS A 1 89 ? -6.132 3.912 21.373 1.00 83.62 89 LYS A N 1
ATOM 718 C CA . LYS A 1 89 ? -6.239 3.857 22.838 1.00 83.62 89 LYS A CA 1
ATOM 719 C C . LYS A 1 89 ? -7.182 4.922 23.391 1.00 83.62 89 LYS A C 1
ATOM 721 O O . LYS A 1 89 ? -8.101 4.578 24.133 1.00 83.62 89 LYS A O 1
ATOM 726 N N . THR A 1 90 ? -7.018 6.183 22.990 1.00 87.12 90 THR A N 1
ATOM 727 C CA . THR A 1 90 ? -7.891 7.273 23.454 1.00 87.12 90 THR A CA 1
ATOM 728 C C . THR A 1 90 ? -9.356 7.031 23.090 1.00 87.12 90 THR A C 1
ATOM 730 O O . THR A 1 90 ? -10.231 7.174 23.940 1.00 87.12 90 THR A O 1
ATOM 733 N N . CYS A 1 91 ? -9.652 6.568 21.872 1.00 89.56 91 CYS A N 1
ATOM 734 C CA . CYS A 1 91 ? -11.031 6.268 21.489 1.00 89.56 91 CYS A CA 1
ATOM 735 C C . CYS A 1 91 ? -11.617 5.076 22.263 1.00 89.56 91 CYS A C 1
ATOM 737 O O . CYS A 1 91 ? -12.804 5.091 22.585 1.00 89.56 91 CYS A O 1
ATOM 739 N N . VAL A 1 92 ? -10.818 4.056 22.601 1.00 86.00 92 VAL A N 1
ATOM 740 C CA . VAL A 1 92 ? -11.275 2.959 23.480 1.00 86.00 92 VAL A CA 1
ATOM 741 C C . VAL A 1 92 ? -11.590 3.473 24.876 1.00 86.00 92 VAL A C 1
ATOM 743 O O . VAL A 1 92 ? -12.636 3.126 25.424 1.00 86.00 92 VAL A O 1
ATOM 746 N N . GLN A 1 93 ? -10.720 4.311 25.441 1.00 82.94 93 GLN A N 1
ATOM 747 C CA . GLN A 1 93 ? -10.922 4.908 26.762 1.00 82.94 93 GLN A CA 1
ATOM 748 C C . GLN A 1 93 ? -12.204 5.744 26.802 1.00 82.94 93 GLN A C 1
ATOM 750 O O . GLN A 1 93 ? -13.006 5.587 27.718 1.00 82.94 93 GLN A O 1
ATOM 755 N N . GLU A 1 94 ? -12.474 6.551 25.775 1.00 86.38 94 GLU A N 1
ATOM 756 C CA . GLU A 1 94 ? -13.735 7.291 25.676 1.00 86.38 94 GLU A CA 1
ATOM 757 C C . GLU A 1 94 ? -14.962 6.372 25.584 1.00 86.38 94 GLU A C 1
ATOM 759 O O . GLU A 1 94 ? -15.993 6.643 26.205 1.00 86.38 94 GLU A O 1
ATOM 764 N N . LEU A 1 95 ? -14.883 5.283 24.810 1.00 85.50 95 LEU A N 1
ATOM 765 C CA . LEU A 1 95 ? -15.965 4.296 24.714 1.00 85.50 95 LEU A CA 1
ATOM 766 C C . LEU A 1 95 ? -16.221 3.613 26.062 1.00 85.50 95 LEU A C 1
ATOM 768 O O . LEU A 1 95 ? -17.379 3.407 26.439 1.00 85.50 95 LEU A O 1
ATOM 772 N N . PHE A 1 96 ? -15.151 3.286 26.784 1.00 81.25 96 PHE A N 1
ATOM 773 C CA . PHE A 1 96 ? -15.200 2.713 28.123 1.00 81.25 96 PHE A CA 1
ATOM 774 C C . PHE A 1 96 ? -15.831 3.692 29.120 1.00 81.25 96 PHE A C 1
ATOM 776 O O . PHE A 1 96 ? -16.800 3.338 29.793 1.00 81.25 96 PHE A O 1
ATOM 783 N N . GLN A 1 97 ? -15.372 4.944 29.139 1.00 79.62 9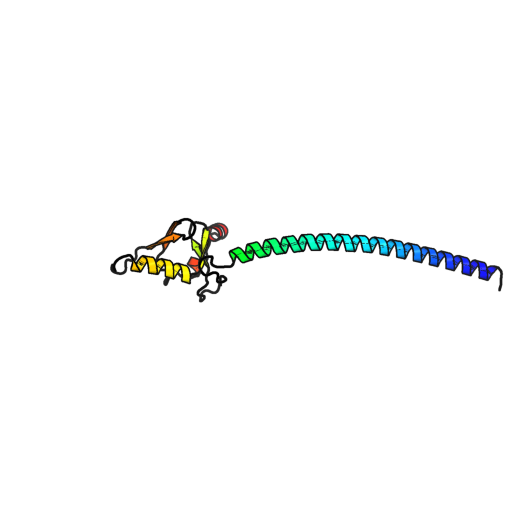7 GLN A N 1
ATOM 784 C CA . GLN A 1 97 ? -15.865 5.983 30.040 1.00 79.62 97 GLN A CA 1
ATOM 785 C C . GLN A 1 97 ? -17.348 6.297 29.802 1.00 79.62 97 GLN A C 1
ATOM 787 O O . GLN A 1 97 ? -18.144 6.284 30.740 1.00 79.62 97 GLN A O 1
ATOM 792 N N . LYS A 1 98 ? -17.770 6.450 28.538 1.00 80.88 98 LYS A N 1
ATOM 793 C CA . LYS A 1 98 ? -19.189 6.637 28.171 1.00 80.88 98 LYS A CA 1
ATOM 794 C C . LYS A 1 98 ? -20.072 5.468 28.616 1.00 80.88 98 LYS A C 1
ATOM 796 O O . LYS A 1 98 ? -21.271 5.638 28.842 1.00 80.88 98 LYS A O 1
ATOM 801 N N . ARG A 1 99 ? -19.519 4.253 28.685 1.00 74.44 99 ARG A N 1
ATOM 802 C CA . ARG A 1 99 ? -20.207 3.069 29.223 1.00 74.44 99 ARG A CA 1
ATOM 803 C C . ARG A 1 99 ? -20.260 3.105 30.745 1.00 74.44 99 ARG A C 1
ATOM 805 O O . ARG A 1 99 ? -21.299 2.747 31.293 1.00 74.44 99 ARG A O 1
ATOM 812 N N . PHE A 1 100 ? -19.178 3.528 31.391 1.00 70.19 100 PHE A N 1
ATOM 813 C CA . PHE A 1 100 ? -19.076 3.633 32.842 1.00 70.19 100 PHE A CA 1
ATOM 814 C C . PHE A 1 100 ? -20.054 4.677 33.386 1.00 70.19 100 PHE A C 1
ATOM 816 O O . PHE A 1 100 ? -20.850 4.350 34.250 1.00 70.19 100 PHE A O 1
ATOM 823 N N . GLU A 1 101 ? -20.119 5.872 32.797 1.00 68.50 101 GLU A N 1
ATOM 824 C CA . GLU A 1 101 ? -21.049 6.943 33.201 1.00 68.50 101 GLU A CA 1
ATOM 825 C C . GLU A 1 101 ? -22.531 6.551 33.084 1.00 68.50 101 GLU A C 1
ATOM 827 O O . GLU A 1 101 ? -23.371 7.005 33.860 1.00 68.50 101 GLU A O 1
ATOM 832 N N . LYS A 1 102 ? -22.874 5.674 32.129 1.00 64.81 102 LYS A N 1
ATOM 833 C CA . LYS A 1 102 ? -24.243 5.149 31.970 1.00 64.81 102 LYS A CA 1
ATOM 834 C C . LYS A 1 102 ? -24.623 4.130 33.043 1.00 64.81 102 LYS A C 1
ATOM 836 O O . LYS A 1 102 ? -25.811 3.879 33.253 1.00 64.81 102 LYS A O 1
ATOM 841 N N . ILE A 1 103 ? -23.645 3.509 33.693 1.00 63.19 103 ILE A N 1
ATOM 842 C CA . ILE A 1 103 ? -23.853 2.532 34.756 1.00 63.19 103 ILE A CA 1
ATOM 843 C C . ILE A 1 103 ? -23.668 3.297 36.069 1.00 63.19 103 ILE A C 1
ATOM 845 O O . ILE A 1 103 ? -22.578 3.767 36.360 1.00 63.19 103 ILE A O 1
ATOM 849 N N . LYS A 1 104 ? -24.741 3.468 36.858 1.00 55.88 104 LYS A N 1
ATOM 850 C CA . LYS A 1 104 ? -24.693 4.135 38.180 1.00 55.88 104 LYS A CA 1
ATOM 851 C C . LYS A 1 104 ? -23.429 3.721 38.955 1.00 55.88 104 LYS A C 1
ATOM 853 O O . LYS A 1 104 ? -23.113 2.531 38.894 1.00 55.88 104 LYS A O 1
ATOM 858 N N . PRO A 1 105 ? -22.767 4.631 39.701 1.00 54.06 105 PRO A N 1
ATOM 859 C CA . PRO A 1 105 ? -21.495 4.351 40.360 1.00 54.06 105 PRO A CA 1
ATOM 860 C C . PRO A 1 105 ? -21.667 3.161 41.302 1.00 54.06 105 PRO A C 1
ATOM 862 O O . PRO A 1 105 ? -22.222 3.274 42.392 1.00 54.06 105 PRO A O 1
ATOM 865 N N . GLN A 1 106 ? -21.257 1.987 40.834 1.00 52.91 106 GLN A N 1
ATOM 866 C CA . GLN A 1 106 ? -21.093 0.810 41.663 1.00 52.91 106 GLN A CA 1
ATOM 867 C C . GLN A 1 106 ? -19.634 0.786 42.110 1.00 52.91 106 GLN A C 1
ATOM 869 O O . GLN A 1 106 ? -18.764 1.203 41.340 1.00 52.91 106 GLN A O 1
ATOM 874 N N . PRO A 1 107 ? -19.359 0.338 43.348 1.00 52.00 107 PRO A N 1
ATOM 875 C CA . PRO A 1 107 ? -17.999 0.266 43.865 1.00 52.00 107 PRO A CA 1
ATOM 876 C C . PRO A 1 107 ? -17.127 -0.500 42.875 1.00 52.00 107 PRO A C 1
ATOM 878 O O . PRO A 1 107 ? -17.603 -1.485 42.309 1.00 52.00 107 PRO A O 1
ATOM 881 N N . ALA A 1 108 ? -15.907 0.001 42.657 1.00 51.72 108 ALA A N 1
ATOM 882 C CA . ALA A 1 108 ? -14.909 -0.490 41.712 1.00 51.72 108 ALA A CA 1
ATOM 883 C C . ALA A 1 108 ? -14.904 -2.022 41.647 1.00 51.72 108 ALA A C 1
ATOM 885 O O . ALA A 1 108 ? -14.263 -2.695 42.451 1.00 51.72 108 ALA A O 1
ATOM 886 N N . ARG A 1 109 ? -15.682 -2.591 40.724 1.00 50.91 109 ARG A N 1
ATOM 887 C CA . ARG A 1 109 ? -15.681 -4.030 40.523 1.00 50.91 109 ARG A CA 1
ATOM 888 C C . ARG A 1 109 ? -14.467 -4.343 39.671 1.00 50.91 109 ARG A C 1
ATOM 890 O O . ARG A 1 109 ? -14.330 -3.808 38.577 1.00 50.91 109 ARG A O 1
ATOM 897 N N . GLU A 1 110 ? -13.680 -5.306 40.124 1.00 55.62 110 GLU A N 1
ATOM 898 C CA . GLU A 1 110 ? -12.652 -6.019 39.353 1.00 55.62 110 GLU A CA 1
ATOM 899 C C . GLU A 1 110 ? -13.230 -6.749 38.117 1.00 55.62 110 GLU A C 1
ATOM 901 O O . GLU A 1 110 ? -12.524 -7.457 37.403 1.00 55.62 110 GLU A O 1
ATOM 906 N N . THR A 1 111 ? -14.534 -6.611 37.846 1.00 56.69 111 THR A N 1
ATOM 907 C CA . THR A 1 111 ? -15.209 -7.271 36.736 1.00 56.69 111 THR A CA 1
ATOM 908 C C . THR A 1 111 ? -14.898 -6.571 35.414 1.00 56.69 111 THR A C 1
ATOM 910 O O . THR A 1 111 ? -15.142 -5.365 35.305 1.00 56.69 111 THR A O 1
ATOM 913 N N . PRO A 1 112 ? -14.459 -7.309 34.380 1.00 66.00 112 PRO A N 1
ATOM 914 C CA . PRO A 1 112 ? -14.225 -6.745 33.060 1.00 66.00 112 PRO A CA 1
ATOM 915 C C . PRO A 1 112 ? -15.515 -6.133 32.505 1.00 66.00 112 PRO A C 1
ATOM 917 O O . PRO A 1 112 ? -16.575 -6.769 32.494 1.00 66.00 112 PRO A O 1
ATOM 920 N N . MET A 1 113 ? -15.426 -4.889 32.043 1.00 67.94 113 MET A N 1
ATOM 921 C CA . MET A 1 113 ? -16.523 -4.217 31.367 1.00 67.94 113 MET A CA 1
ATOM 922 C C . MET A 1 113 ? -16.668 -4.733 29.943 1.00 67.94 113 MET A C 1
ATOM 924 O O . MET A 1 113 ? -15.706 -5.087 29.263 1.00 67.94 113 MET A O 1
ATOM 928 N N . ILE A 1 114 ? -17.915 -4.742 29.488 1.00 74.38 114 ILE A N 1
ATOM 929 C CA . ILE A 1 114 ? -18.259 -5.105 28.123 1.00 74.38 114 ILE A CA 1
ATOM 930 C C . ILE A 1 114 ? -18.381 -3.824 27.298 1.00 74.38 114 ILE A C 1
ATOM 932 O O . ILE A 1 114 ? -19.316 -3.038 27.495 1.00 74.38 114 ILE A O 1
ATOM 936 N N . ILE A 1 115 ? -17.464 -3.641 26.349 1.00 77.62 115 ILE A N 1
ATOM 937 C CA . ILE A 1 115 ? -17.614 -2.655 25.277 1.00 77.62 115 ILE A CA 1
ATOM 938 C C . ILE A 1 115 ? -17.960 -3.365 23.972 1.00 77.62 115 ILE A C 1
ATOM 940 O O . ILE A 1 115 ? -17.616 -4.524 23.763 1.00 77.62 115 ILE A O 1
ATOM 944 N N . ASN A 1 116 ? -18.653 -2.661 23.085 1.00 83.62 116 ASN A N 1
ATOM 945 C CA . ASN A 1 116 ? -18.990 -3.187 21.769 1.00 83.62 116 ASN A CA 1
ATOM 946 C C . ASN A 1 116 ? -18.091 -2.522 20.731 1.00 83.62 116 ASN A C 1
ATOM 948 O O . ASN A 1 116 ? -17.864 -1.312 20.801 1.00 83.62 116 ASN A O 1
ATOM 952 N N . CYS A 1 117 ? -17.644 -3.293 19.744 1.00 85.94 117 CYS A N 1
ATOM 953 C CA . CYS A 1 117 ? -16.996 -2.757 18.559 1.00 85.94 117 CYS A CA 1
ATOM 954 C C . CYS A 1 117 ? -17.925 -1.727 17.886 1.00 85.94 117 CYS A C 1
ATOM 956 O O . CYS A 1 117 ? -19.077 -2.060 17.589 1.00 85.94 117 CYS A O 1
ATOM 958 N N . PRO A 1 118 ? -17.455 -0.503 17.600 1.00 87.19 118 PRO A N 1
ATOM 959 C CA . PRO A 1 118 ? -18.293 0.531 16.996 1.00 87.19 118 PRO A CA 1
ATOM 960 C C . PRO A 1 118 ? -18.683 0.225 15.543 1.00 87.19 118 PRO A C 1
ATOM 962 O O . PRO A 1 118 ? -19.662 0.780 15.056 1.00 87.19 118 PRO A O 1
ATOM 965 N N . PHE A 1 119 ? -17.972 -0.686 14.872 1.00 89.38 119 PHE A N 1
ATOM 966 C CA . PHE A 1 119 ? -18.190 -1.007 13.458 1.00 89.38 119 PHE A CA 1
ATOM 967 C C . PHE A 1 119 ? -19.125 -2.202 13.249 1.00 89.38 119 PHE A C 1
ATOM 969 O O . PHE A 1 119 ? -20.030 -2.145 12.425 1.00 89.38 119 PHE A O 1
ATOM 976 N N . CYS A 1 120 ? -18.948 -3.280 14.019 1.00 89.00 120 CYS A N 1
ATOM 977 C CA . CYS A 1 120 ? -19.720 -4.519 13.838 1.00 89.00 120 CYS A CA 1
ATOM 978 C C . CYS A 1 120 ? -20.517 -4.953 15.075 1.00 89.00 120 CYS A C 1
ATOM 980 O O . CYS A 1 120 ? -21.166 -5.993 15.051 1.00 89.00 120 CYS A O 1
ATOM 982 N N . LYS A 1 121 ? -20.473 -4.174 16.165 1.00 84.62 121 LYS A N 1
ATOM 983 C CA . LYS A 1 121 ? -21.168 -4.440 17.438 1.00 84.62 121 LYS A CA 1
ATOM 984 C C . LYS A 1 121 ? -20.752 -5.730 18.158 1.00 84.62 121 LYS A C 1
ATOM 986 O O . LYS A 1 121 ? -21.367 -6.064 19.169 1.00 84.62 121 LYS A O 1
ATOM 991 N N . SER A 1 122 ? -19.696 -6.406 17.698 1.00 83.62 122 SER A N 1
ATOM 992 C CA . SER A 1 122 ? -19.096 -7.542 18.406 1.00 83.62 122 SER A CA 1
ATOM 993 C C . SER A 1 122 ? -18.661 -7.139 19.811 1.00 83.62 122 SER A C 1
ATOM 995 O O . SER A 1 122 ? -18.156 -6.034 20.021 1.00 83.62 122 SER A O 1
ATOM 997 N N . VAL A 1 123 ? -18.885 -8.029 20.769 1.00 74.31 123 VAL A N 1
ATOM 998 C CA . VAL A 1 123 ? -18.612 -7.791 22.186 1.00 74.31 123 VAL A CA 1
ATOM 999 C C . VAL A 1 123 ? -17.131 -8.005 22.468 1.00 74.31 123 VAL A C 1
ATOM 1001 O O . VAL A 1 123 ? -16.564 -8.996 22.035 1.00 74.31 123 VAL A O 1
ATOM 1004 N N . LEU A 1 124 ? -16.535 -7.095 23.230 1.00 73.44 124 LEU A N 1
ATOM 1005 C CA . LEU A 1 124 ? -15.207 -7.244 23.805 1.00 73.44 124 LEU A CA 1
ATOM 1006 C C . LEU A 1 124 ? -15.302 -7.084 25.322 1.00 73.44 124 LEU A C 1
ATOM 1008 O O . LEU A 1 124 ? -15.933 -6.149 25.827 1.00 73.44 124 LEU A O 1
ATOM 1012 N N . ARG A 1 125 ? -14.657 -7.996 26.047 1.00 70.25 125 ARG A N 1
ATOM 1013 C CA . ARG A 1 125 ? -14.495 -7.907 27.499 1.00 70.25 125 ARG A CA 1
ATOM 1014 C C . ARG A 1 125 ? -13.139 -7.286 27.796 1.00 70.25 125 ARG A C 1
ATOM 1016 O O . ARG A 1 125 ? -12.118 -7.881 27.485 1.00 70.25 125 ARG A O 1
ATOM 1023 N N . ILE A 1 126 ? -13.141 -6.118 28.422 1.00 66.62 126 ILE A N 1
ATOM 1024 C CA . ILE A 1 126 ? -11.920 -5.421 28.830 1.00 66.62 126 ILE A CA 1
ATOM 1025 C C . ILE A 1 126 ? -11.979 -5.053 30.303 1.00 66.62 126 ILE A C 1
ATOM 1027 O O . ILE A 1 126 ? -12.968 -4.514 30.799 1.00 66.62 126 ILE A O 1
ATOM 1031 N N . THR A 1 127 ? -10.889 -5.335 31.006 1.00 64.88 127 THR A N 1
ATOM 1032 C CA . THR A 1 127 ? -10.562 -4.683 32.278 1.00 64.88 127 THR A CA 1
ATOM 1033 C C . THR A 1 127 ? -10.184 -3.220 32.009 1.00 64.88 127 THR A C 1
ATOM 1035 O O . THR A 1 127 ? -9.983 -2.851 30.854 1.00 64.88 127 THR A O 1
ATOM 1038 N N . ASN A 1 128 ? -10.166 -2.358 33.037 1.00 64.44 128 ASN A N 1
ATOM 1039 C CA . ASN A 1 128 ? -9.945 -0.913 32.861 1.00 64.44 128 ASN A CA 1
ATOM 1040 C C . ASN A 1 128 ? -8.758 -0.637 31.899 1.00 64.44 128 ASN A C 1
ATOM 1042 O O . ASN A 1 128 ? -7.628 -0.996 32.244 1.00 64.44 128 ASN A O 1
ATOM 1046 N N . PRO A 1 129 ? -8.988 -0.010 30.723 1.00 62.28 129 PRO A N 1
ATOM 1047 C CA . PRO A 1 129 ? -7.952 0.208 29.716 1.00 62.28 129 PRO A CA 1
ATOM 1048 C C . PRO A 1 129 ? -6.841 1.170 30.171 1.00 62.28 129 PRO A C 1
ATOM 1050 O O . PRO A 1 129 ? -5.794 1.245 29.530 1.00 62.28 129 PRO A O 1
ATOM 1053 N N . GLU A 1 130 ? -7.033 1.899 31.276 1.00 62.38 130 GLU A N 1
ATOM 1054 C CA . GLU A 1 130 ? -5.968 2.665 31.941 1.00 62.38 130 GLU A CA 1
ATOM 1055 C C . GLU A 1 130 ? -4.869 1.766 32.527 1.00 62.38 130 GLU A C 1
ATOM 1057 O O . GLU A 1 130 ? -3.713 2.176 32.574 1.00 62.38 130 GLU A O 1
ATOM 1062 N N . ASN A 1 131 ? -5.216 0.537 32.923 1.00 58.59 131 ASN A N 1
ATOM 1063 C CA . ASN A 1 131 ? -4.307 -0.411 33.574 1.00 58.59 131 ASN A CA 1
ATOM 1064 C C . ASN A 1 131 ? -3.739 -1.467 32.617 1.00 58.59 131 ASN A C 1
ATOM 1066 O O . ASN A 1 131 ? -2.877 -2.250 33.008 1.00 58.59 131 ASN A O 1
ATOM 1070 N N . THR A 1 132 ? -4.230 -1.534 31.379 1.00 55.66 132 THR A N 1
ATOM 1071 C CA . THR A 1 132 ? -3.694 -2.458 30.373 1.00 55.66 132 THR A CA 1
ATOM 1072 C C . THR A 1 132 ? -2.399 -1.904 29.792 1.00 55.66 132 THR A C 1
ATOM 1074 O O . THR A 1 132 ? -2.385 -0.790 29.259 1.00 55.66 132 THR A O 1
ATOM 1077 N N . LEU A 1 133 ? -1.322 -2.686 29.882 1.00 54.81 133 LEU A N 1
ATOM 1078 C CA . LEU A 1 133 ? -0.047 -2.349 29.262 1.00 54.81 133 LEU A CA 1
ATOM 1079 C C . LEU A 1 133 ? -0.218 -2.326 27.736 1.00 54.81 133 LEU A C 1
ATOM 1081 O O . LEU A 1 133 ? -0.936 -3.168 27.197 1.00 54.81 133 LEU A O 1
ATOM 1085 N N . PRO A 1 134 ? 0.427 -1.406 26.997 1.00 52.28 134 PRO A N 1
ATOM 1086 C CA . PRO A 1 134 ? 0.237 -1.326 25.546 1.00 52.28 134 PRO A CA 1
ATOM 1087 C C . PRO A 1 134 ? 0.713 -2.590 24.802 1.00 52.28 134 PRO A C 1
ATOM 1089 O O . PRO A 1 134 ? 0.246 -2.883 23.706 1.00 52.28 134 PRO A O 1
ATOM 1092 N N . GLU A 1 135 ? 1.584 -3.386 25.424 1.00 53.50 135 GLU A N 1
ATOM 1093 C CA . GLU A 1 135 ? 2.035 -4.705 24.951 1.00 53.50 135 GLU A CA 1
ATOM 1094 C C . GLU A 1 135 ? 0.875 -5.716 24.873 1.00 53.50 135 GLU A C 1
ATOM 1096 O O . GLU A 1 135 ? 0.821 -6.544 23.964 1.00 53.50 135 GLU A O 1
ATOM 1101 N N . ASP A 1 136 ? -0.112 -5.583 25.763 1.00 56.16 136 ASP A N 1
ATOM 1102 C CA . ASP A 1 136 ? -1.339 -6.381 25.761 1.00 56.16 136 ASP A CA 1
ATOM 1103 C C . ASP A 1 136 ? -2.395 -5.853 24.778 1.00 56.16 136 ASP A C 1
ATOM 1105 O O . ASP A 1 136 ? -3.360 -6.555 24.477 1.00 56.16 136 ASP A O 1
ATOM 1109 N N . GLN A 1 137 ? -2.223 -4.624 24.275 1.00 56.75 137 GLN A N 1
ATOM 1110 C CA . GLN A 1 137 ? -3.186 -3.925 23.414 1.00 56.75 137 GLN A CA 1
ATOM 1111 C C . GLN A 1 137 ? -2.916 -4.120 21.912 1.00 56.75 137 GLN A C 1
ATOM 1113 O O . GLN A 1 137 ? -3.854 -4.076 21.114 1.00 56.75 137 GLN A O 1
ATOM 1118 N N . ILE A 1 138 ? -1.653 -4.348 21.529 1.00 52.62 138 ILE A N 1
ATOM 1119 C CA . ILE A 1 138 ? -1.203 -4.397 20.120 1.00 52.62 138 ILE A CA 1
ATOM 1120 C C . ILE A 1 138 ? -1.123 -5.832 19.577 1.00 52.62 138 ILE A C 1
ATOM 1122 O O . ILE A 1 138 ? -0.962 -6.065 18.376 1.00 52.62 138 ILE A O 1
ATOM 1126 N N . MET A 1 139 ? -1.276 -6.841 20.427 1.00 46.62 139 MET A N 1
ATOM 1127 C CA . MET A 1 139 ? -1.189 -8.214 19.965 1.00 46.62 139 MET A CA 1
ATOM 1128 C C . MET A 1 139 ? -2.506 -8.685 19.355 1.00 46.62 139 MET A C 1
ATOM 1130 O O . MET A 1 139 ? -3.384 -9.229 20.019 1.00 46.62 139 MET A O 1
ATOM 1134 N N . ASN A 1 140 ? -2.593 -8.516 18.038 1.00 51.41 140 ASN A N 1
ATOM 1135 C CA . ASN A 1 140 ? -3.543 -9.207 17.185 1.00 51.41 140 ASN A CA 1
ATOM 1136 C C . ASN A 1 140 ? -3.569 -10.690 17.592 1.00 51.41 140 ASN A C 1
ATOM 1138 O O . ASN A 1 140 ? -2.510 -11.321 17.640 1.00 51.41 140 ASN A O 1
ATOM 1142 N N . ASN A 1 141 ? -4.740 -11.270 17.882 1.00 47.44 141 ASN A N 1
ATOM 1143 C CA . ASN A 1 141 ? -4.843 -12.717 18.130 1.00 47.44 141 ASN A CA 1
ATOM 1144 C C . ASN A 1 141 ? -4.215 -13.514 16.970 1.00 47.44 141 ASN A C 1
ATOM 1146 O O . ASN A 1 141 ? -3.652 -14.583 17.183 1.00 47.44 141 ASN A O 1
ATOM 1150 N N . THR A 1 142 ? -4.217 -12.943 15.761 1.00 41.91 142 THR A N 1
ATOM 1151 C CA . THR A 1 142 ? -3.494 -13.462 14.596 1.00 41.91 142 THR A CA 1
ATOM 1152 C C . THR A 1 142 ? -1.974 -13.455 14.816 1.00 41.91 142 THR A C 1
ATOM 1154 O O . THR A 1 142 ? -1.329 -14.469 14.584 1.00 41.91 142 THR A O 1
ATOM 1157 N N . LEU A 1 143 ? -1.380 -12.373 15.333 1.00 42.91 143 LEU A N 1
ATOM 1158 C CA . LEU A 1 143 ? 0.060 -12.306 15.631 1.00 42.91 143 LEU A CA 1
ATOM 1159 C C . LEU A 1 143 ? 0.459 -13.159 16.845 1.00 42.91 143 LEU A C 1
ATOM 1161 O O . LEU A 1 143 ? 1.504 -13.795 16.778 1.00 42.91 143 LEU A O 1
ATOM 1165 N N . ARG A 1 144 ? -0.359 -13.261 17.906 1.00 45.72 144 ARG A N 1
ATOM 1166 C CA . ARG A 1 144 ? -0.121 -14.228 19.008 1.00 45.72 144 ARG A CA 1
ATOM 1167 C C . ARG A 1 144 ? -0.122 -15.666 18.499 1.00 45.72 144 ARG A C 1
ATOM 1169 O O . ARG A 1 144 ? 0.811 -16.416 18.771 1.00 45.72 144 ARG A O 1
ATOM 1176 N N . ALA A 1 145 ? -1.104 -16.022 17.668 1.00 40.50 145 ALA A N 1
ATOM 1177 C CA . ALA A 1 145 ? -1.185 -17.348 17.058 1.00 40.50 145 ALA A CA 1
ATOM 1178 C C . ALA A 1 145 ? -0.002 -17.651 16.118 1.00 40.50 145 ALA A C 1
ATOM 1180 O O . ALA A 1 145 ? 0.509 -18.771 16.124 1.00 40.50 145 ALA A O 1
ATOM 1181 N N . PHE A 1 146 ? 0.468 -16.666 15.342 1.00 41.34 146 PHE A N 1
ATOM 1182 C CA . PHE A 1 146 ? 1.645 -16.822 14.478 1.00 41.34 146 PHE A CA 1
ATOM 1183 C C . PHE A 1 146 ? 2.972 -16.852 15.258 1.00 41.34 146 PHE A C 1
ATOM 1185 O O . PHE A 1 146 ? 3.887 -17.568 14.853 1.00 41.34 146 PHE A O 1
ATOM 1192 N N . LEU A 1 147 ? 3.085 -16.115 16.368 1.00 39.22 147 LEU A N 1
ATOM 1193 C CA . LEU A 1 147 ? 4.321 -15.979 17.151 1.00 39.22 147 LEU A CA 1
ATOM 1194 C C . LEU A 1 147 ? 4.430 -16.954 18.337 1.00 39.22 147 LEU A C 1
ATOM 1196 O O . LEU A 1 147 ? 5.495 -17.024 18.944 1.00 39.22 147 LEU A O 1
ATOM 1200 N N . ARG A 1 148 ? 3.380 -17.733 18.646 1.00 45.41 148 ARG A N 1
ATOM 1201 C CA . ARG A 1 148 ? 3.306 -18.641 19.816 1.00 45.41 148 ARG A CA 1
ATOM 1202 C C . ARG A 1 148 ? 3.670 -17.954 21.143 1.00 45.41 148 ARG A C 1
ATOM 1204 O O . ARG A 1 148 ? 4.307 -18.566 22.000 1.00 45.41 148 ARG A O 1
ATOM 1211 N N . LEU A 1 149 ? 3.282 -16.689 21.268 1.00 43.59 149 LEU A N 1
ATOM 1212 C CA . LEU A 1 149 ? 3.310 -15.905 22.504 1.00 43.59 149 LEU A CA 1
ATOM 1213 C C . LEU A 1 149 ? 1.935 -16.000 23.165 1.00 43.59 149 LEU A C 1
ATOM 1215 O O . LEU A 1 149 ? 1.895 -16.211 24.393 1.00 43.59 149 LEU A O 1
#